Protein AF-A0A3B9IRP7-F1 (afdb_monomer_lite)

Foldseek 3Di:
DVVVVVVVLVVLLCVLCVVLVNNVCSVPDLVPDDPLVVLSVVVSVVVSVVDPDDDDDCSPPD

Sequence (62 aa):
RRQHLDRKARDVADEVLARIRMTELADAQVGRLSHGQRQWVEIGMVIAGDPELILLDEPAAG

Structure (mmCIF, N/CA/C/O backbone):
data_AF-A0A3B9IRP7-F1
#
_entry.id   AF-A0A3B9IRP7-F1
#
loop_
_atom_site.group_PDB
_atom_site.id
_atom_site.type_symbol
_atom_site.label_atom_id
_atom_site.label_alt_id
_atom_site.label_comp_id
_atom_site.label_asym_id
_atom_site.label_entity_id
_atom_site.label_seq_id
_atom_site.pdbx_PDB_ins_code
_atom_site.Cartn_x
_atom_site.Cartn_y
_atom_site.Cartn_z
_atom_site.occupancy
_atom_site.B_iso_or_equiv
_atom_site.auth_seq_id
_atom_site.auth_comp_id
_atom_site.auth_asym_id
_atom_site.auth_atom_id
_atom_site.pdbx_PDB_model_num
ATOM 1 N N . ARG A 1 1 ? -13.447 -14.124 16.775 1.00 64.12 1 ARG A N 1
ATOM 2 C CA . ARG A 1 1 ? -12.392 -13.115 17.068 1.00 64.12 1 ARG A CA 1
ATOM 3 C C . ARG A 1 1 ? -11.379 -12.970 15.921 1.00 64.12 1 ARG A C 1
ATOM 5 O O . ARG A 1 1 ? -11.206 -11.852 15.472 1.00 64.12 1 ARG A O 1
ATOM 12 N N . ARG A 1 2 ? -10.781 -14.056 15.393 1.00 74.12 2 ARG A N 1
ATOM 13 C CA . ARG A 1 2 ? -9.779 -14.024 14.295 1.00 74.12 2 ARG A CA 1
ATOM 14 C C . ARG A 1 2 ? -10.297 -13.442 12.964 1.00 74.12 2 ARG A C 1
ATOM 16 O O . ARG A 1 2 ? -9.727 -12.485 12.471 1.00 74.12 2 ARG A O 1
ATOM 23 N N . GLN A 1 3 ? -11.459 -13.901 12.489 1.00 77.50 3 GLN A N 1
ATOM 24 C CA . GLN A 1 3 ? -12.071 -13.427 11.231 1.00 77.50 3 GLN A CA 1
ATOM 25 C C . GLN A 1 3 ? -12.309 -11.907 11.157 1.00 77.50 3 GLN A C 1
ATOM 27 O O . GLN A 1 3 ? -12.328 -11.335 10.073 1.00 77.50 3 GLN A O 1
ATOM 32 N N . HIS A 1 4 ? -12.528 -11.248 12.298 1.00 75.19 4 HIS A N 1
ATOM 33 C CA . HIS A 1 4 ? -12.739 -9.801 12.331 1.00 75.19 4 HIS A CA 1
ATOM 34 C C . HIS A 1 4 ? -11.426 -9.031 12.120 1.00 75.19 4 HIS A C 1
ATOM 36 O O . HIS A 1 4 ? -11.421 -8.017 11.430 1.00 75.19 4 HIS A O 1
ATOM 42 N N . LEU A 1 5 ? -10.313 -9.550 12.654 1.00 79.38 5 LEU A N 1
ATOM 43 C CA . LEU A 1 5 ? -8.977 -8.995 12.423 1.00 79.38 5 LEU A CA 1
ATOM 44 C C . LEU A 1 5 ? -8.568 -9.159 10.955 1.00 79.38 5 LEU A C 1
ATOM 46 O O . LEU A 1 5 ? -8.062 -8.212 10.366 1.00 79.38 5 LEU A O 1
ATOM 50 N N . ASP A 1 6 ? -8.873 -10.311 10.350 1.00 87.50 6 ASP A N 1
ATOM 51 C CA . ASP A 1 6 ? -8.565 -10.576 8.938 1.00 87.50 6 ASP A CA 1
ATOM 52 C C . ASP A 1 6 ? -9.346 -9.658 7.986 1.00 87.50 6 ASP A C 1
ATOM 54 O O . ASP A 1 6 ? -8.844 -9.295 6.927 1.00 87.50 6 ASP A O 1
ATOM 58 N N . ARG A 1 7 ? -10.581 -9.280 8.347 1.00 93.50 7 ARG A N 1
ATOM 59 C CA . ARG A 1 7 ? -11.370 -8.312 7.574 1.00 93.50 7 ARG A CA 1
ATOM 60 C C . ARG A 1 7 ? -10.768 -6.916 7.675 1.00 93.50 7 ARG A C 1
ATOM 62 O O . ARG A 1 7 ? -10.467 -6.330 6.651 1.00 93.50 7 ARG A O 1
ATOM 69 N N . LYS A 1 8 ? -10.492 -6.448 8.896 1.00 92.75 8 LYS A N 1
ATOM 70 C CA . LYS A 1 8 ? -9.882 -5.131 9.110 1.00 92.75 8 LYS A CA 1
ATOM 71 C C . LYS A 1 8 ? -8.529 -5.003 8.401 1.00 92.75 8 LYS A C 1
ATOM 73 O O . LYS A 1 8 ? -8.242 -3.966 7.824 1.00 92.75 8 LYS A O 1
ATOM 78 N N . ALA A 1 9 ? -7.707 -6.053 8.433 1.00 93.25 9 ALA A N 1
ATOM 79 C CA . ALA A 1 9 ? -6.424 -6.065 7.735 1.00 93.25 9 ALA A CA 1
ATOM 80 C C . ALA A 1 9 ? -6.588 -5.984 6.208 1.00 93.25 9 ALA A C 1
ATOM 82 O O . ALA A 1 9 ? -5.807 -5.294 5.560 1.00 93.25 9 ALA A O 1
ATOM 83 N N . ARG A 1 10 ? -7.603 -6.654 5.642 1.00 95.38 10 ARG A N 1
ATOM 84 C CA . ARG A 1 10 ? -7.939 -6.528 4.216 1.00 95.38 10 ARG A CA 1
ATOM 85 C C . ARG A 1 10 ? -8.414 -5.126 3.865 1.00 95.38 10 ARG A C 1
ATOM 87 O O . ARG A 1 10 ? -7.888 -4.563 2.920 1.00 95.38 10 ARG A O 1
ATOM 94 N N . ASP A 1 11 ? -9.314 -4.553 4.659 1.00 96.81 11 ASP A N 1
ATOM 95 C CA . ASP A 1 11 ? -9.838 -3.208 4.408 1.00 96.81 11 ASP A CA 1
ATOM 96 C C . ASP A 1 11 ? -8.691 -2.174 4.373 1.00 96.81 11 ASP A C 1
ATOM 98 O O . ASP A 1 11 ? -8.591 -1.380 3.441 1.00 96.81 11 ASP A O 1
ATOM 102 N N . VAL A 1 12 ? -7.751 -2.255 5.327 1.00 97.19 12 VAL A N 1
ATOM 103 C CA . VAL A 1 12 ? -6.541 -1.409 5.339 1.00 97.19 12 VAL A CA 1
ATOM 104 C C . VAL A 1 12 ? -5.665 -1.658 4.108 1.00 97.19 12 VAL A C 1
ATOM 106 O O . VAL A 1 12 ? -5.171 -0.708 3.503 1.00 97.19 12 VAL A O 1
ATOM 109 N N . ALA A 1 13 ? -5.453 -2.919 3.724 1.00 96.62 13 ALA A N 1
ATOM 110 C CA . ALA A 1 13 ? -4.654 -3.247 2.547 1.00 96.62 13 ALA A CA 1
ATOM 111 C C . ALA A 1 13 ? -5.276 -2.678 1.261 1.00 96.62 13 ALA A C 1
ATOM 113 O O . ALA A 1 13 ? -4.560 -2.079 0.461 1.00 96.62 13 ALA A O 1
ATOM 114 N N . ASP A 1 14 ? -6.594 -2.796 1.092 1.00 97.69 14 ASP A N 1
ATOM 115 C CA . ASP A 1 14 ? -7.323 -2.285 -0.071 1.00 97.69 14 ASP A CA 1
ATOM 116 C C . ASP A 1 14 ? -7.250 -0.750 -0.152 1.00 97.69 14 ASP A C 1
ATOM 118 O O . ASP A 1 14 ? -6.975 -0.191 -1.219 1.00 97.69 14 ASP A O 1
ATOM 122 N N . GLU A 1 15 ? -7.409 -0.056 0.981 1.00 98.00 15 GLU A N 1
ATOM 123 C CA . GLU A 1 15 ? -7.248 1.401 1.069 1.00 98.00 15 GLU A CA 1
ATOM 124 C C . GLU A 1 15 ? -5.829 1.848 0.691 1.00 98.00 15 GLU A C 1
ATOM 126 O O . GLU A 1 15 ? -5.643 2.801 -0.074 1.00 98.00 15 GLU A O 1
ATOM 131 N N . VAL A 1 16 ? -4.810 1.152 1.200 1.00 98.06 16 VAL A N 1
ATOM 132 C CA . VAL A 1 16 ? -3.407 1.444 0.888 1.00 98.06 16 VAL A CA 1
ATOM 133 C C . VAL A 1 16 ? -3.123 1.208 -0.590 1.00 98.06 16 VAL A C 1
ATOM 135 O O . VAL A 1 16 ? -2.569 2.095 -1.239 1.00 98.06 16 VAL A O 1
ATOM 138 N N . LEU A 1 17 ? -3.537 0.064 -1.141 1.00 97.94 17 LEU A N 1
ATOM 139 C CA . LEU A 1 17 ? -3.353 -0.274 -2.554 1.00 97.94 17 LEU A CA 1
ATOM 140 C C . LEU A 1 17 ? -3.993 0.771 -3.471 1.00 97.94 17 LEU A C 1
ATOM 142 O O . LEU A 1 17 ? -3.377 1.167 -4.464 1.00 97.94 17 LEU A O 1
ATOM 146 N N . ALA A 1 18 ? -5.181 1.271 -3.121 1.00 97.94 18 ALA A N 1
ATOM 147 C CA . ALA A 1 18 ? -5.829 2.358 -3.848 1.00 97.94 18 ALA A CA 1
ATOM 148 C C . ALA A 1 18 ? -5.011 3.661 -3.792 1.00 97.94 18 ALA A C 1
ATOM 150 O O . ALA A 1 18 ? -4.800 4.303 -4.824 1.00 97.94 18 ALA A O 1
ATOM 151 N N . ARG A 1 19 ? -4.481 4.032 -2.615 1.00 96.19 19 ARG A N 1
ATOM 152 C CA . ARG A 1 19 ? -3.648 5.239 -2.433 1.00 96.19 19 ARG A CA 1
ATOM 153 C C . ARG A 1 19 ? -2.371 5.210 -3.275 1.00 96.19 19 ARG A C 1
ATOM 155 O O . ARG A 1 19 ? -2.002 6.240 -3.836 1.00 96.19 19 ARG A O 1
ATOM 162 N N . ILE A 1 20 ? -1.722 4.050 -3.393 1.00 95.31 20 ILE A N 1
ATOM 163 C CA . ILE A 1 20 ? -0.479 3.878 -4.170 1.00 95.31 20 ILE A CA 1
ATOM 164 C C . ILE A 1 20 ? -0.716 3.407 -5.616 1.00 95.31 20 ILE A C 1
ATOM 166 O O . ILE A 1 20 ? 0.240 3.118 -6.331 1.00 95.31 20 ILE A O 1
ATOM 170 N N . ARG A 1 21 ? -1.978 3.349 -6.073 1.00 96.38 21 ARG A N 1
ATOM 171 C CA . ARG A 1 21 ? -2.381 2.934 -7.433 1.00 96.38 21 ARG A CA 1
ATOM 172 C C . ARG A 1 21 ? -1.922 1.520 -7.820 1.00 96.38 21 ARG A C 1
ATOM 174 O O . ARG A 1 21 ? -1.548 1.274 -8.965 1.00 96.38 21 ARG A O 1
ATOM 181 N N . MET A 1 22 ? -1.974 0.585 -6.873 1.00 97.31 22 MET A N 1
ATOM 182 C CA . MET A 1 22 ? -1.591 -0.821 -7.062 1.00 97.31 22 MET A CA 1
ATOM 183 C C . MET A 1 22 ? -2.760 -1.811 -6.958 1.00 97.31 22 MET A C 1
ATOM 185 O O . MET A 1 22 ? -2.525 -3.014 -6.927 1.00 97.31 22 MET A O 1
ATOM 189 N N . THR A 1 23 ? -4.011 -1.344 -6.942 1.00 97.56 23 THR A N 1
ATOM 190 C CA . THR A 1 23 ? -5.209 -2.201 -6.825 1.00 97.56 23 THR A CA 1
ATOM 191 C C . THR A 1 23 ? -5.247 -3.336 -7.857 1.00 97.56 23 THR A C 1
ATOM 193 O O . THR A 1 23 ? -5.525 -4.474 -7.500 1.00 97.56 23 THR A O 1
ATOM 196 N N . GLU A 1 24 ? -4.872 -3.070 -9.112 1.00 97.12 24 GLU A N 1
ATOM 197 C CA . GLU A 1 24 ? -4.831 -4.078 -10.192 1.00 97.12 24 GLU A CA 1
ATOM 198 C C . GLU A 1 24 ? -3.795 -5.197 -9.961 1.00 97.12 24 GLU A C 1
ATOM 200 O O . GLU A 1 24 ? -3.782 -6.210 -10.657 1.00 97.12 24 GLU A O 1
ATOM 205 N N . LEU A 1 25 ? -2.892 -5.010 -8.996 1.00 96.88 25 LEU A N 1
ATOM 206 C CA . LEU A 1 25 ? -1.814 -5.933 -8.652 1.00 96.88 25 LEU A CA 1
ATOM 207 C C . LEU A 1 25 ? -2.017 -6.573 -7.271 1.00 96.88 25 LEU A C 1
ATOM 209 O O . LEU A 1 25 ? -1.092 -7.212 -6.776 1.00 96.88 25 LEU A O 1
ATOM 213 N N . ALA A 1 26 ? -3.199 -6.432 -6.659 1.00 96.31 26 ALA A N 1
ATOM 214 C CA . ALA A 1 26 ? -3.488 -6.918 -5.305 1.00 96.31 26 ALA A CA 1
ATOM 215 C C . ALA A 1 26 ? -3.179 -8.415 -5.114 1.00 96.31 26 ALA A C 1
ATOM 217 O O . ALA A 1 26 ? -2.621 -8.813 -4.094 1.00 96.31 26 ALA A O 1
ATOM 218 N N . ASP A 1 27 ? -3.479 -9.230 -6.129 1.00 96.12 27 ASP A N 1
ATOM 219 C CA . ASP A 1 27 ? -3.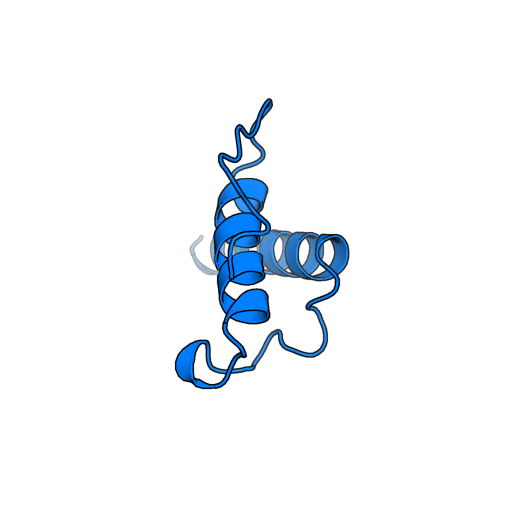257 -10.681 -6.110 1.00 96.12 27 ASP A CA 1
ATOM 220 C C . ASP A 1 27 ? -1.925 -11.105 -6.760 1.00 96.12 27 ASP A C 1
ATOM 222 O O . ASP A 1 27 ? -1.607 -12.296 -6.860 1.00 96.12 27 ASP A O 1
ATOM 226 N N . ALA A 1 28 ? -1.127 -10.148 -7.243 1.00 96.38 28 ALA A N 1
ATOM 227 C CA . ALA A 1 28 ? 0.140 -10.448 -7.889 1.00 96.38 28 ALA A CA 1
ATOM 228 C C . ALA A 1 28 ? 1.183 -10.905 -6.858 1.00 96.38 28 ALA A C 1
ATOM 230 O O . ALA A 1 28 ? 1.389 -10.295 -5.811 1.00 96.38 28 ALA A O 1
ATOM 231 N N . GLN A 1 29 ? 1.927 -11.965 -7.186 1.00 96.00 29 GLN A N 1
ATOM 232 C CA . GLN A 1 29 ? 3.086 -12.345 -6.381 1.00 96.00 29 GLN A CA 1
ATOM 233 C C . GLN A 1 29 ? 4.170 -11.267 -6.475 1.00 96.00 29 GLN A C 1
ATOM 235 O O . GLN A 1 29 ? 4.616 -10.938 -7.574 1.00 96.00 29 GLN A O 1
ATOM 240 N N . VAL A 1 30 ? 4.675 -10.809 -5.326 1.00 92.31 30 VAL A N 1
ATOM 241 C CA . VAL A 1 30 ? 5.723 -9.772 -5.229 1.00 92.31 30 VAL A CA 1
ATOM 242 C C . VAL A 1 30 ? 6.951 -10.091 -6.096 1.00 92.31 30 VAL A C 1
ATOM 244 O O . VAL A 1 30 ? 7.519 -9.202 -6.726 1.00 92.31 30 VAL A O 1
ATOM 247 N N . GLY A 1 31 ? 7.329 -11.370 -6.216 1.00 94.56 31 GLY A N 1
ATOM 248 C CA . GLY A 1 31 ? 8.452 -11.805 -7.059 1.00 94.56 31 GLY A CA 1
ATOM 249 C C . GLY A 1 31 ? 8.278 -11.546 -8.565 1.00 94.56 31 GLY A C 1
ATOM 250 O O . GLY A 1 31 ? 9.262 -11.581 -9.297 1.00 94.56 31 GLY A O 1
ATOM 251 N N . ARG A 1 32 ? 7.054 -11.269 -9.034 1.00 96.00 32 ARG A N 1
ATOM 252 C CA . ARG A 1 32 ? 6.729 -10.961 -10.440 1.00 96.00 32 ARG A CA 1
ATOM 253 C C . ARG A 1 32 ? 6.596 -9.464 -10.724 1.00 96.00 32 ARG A C 1
ATOM 255 O O . ARG A 1 32 ? 6.423 -9.086 -11.878 1.00 96.00 32 ARG A O 1
ATOM 262 N N . LEU A 1 33 ? 6.659 -8.630 -9.691 1.00 95.94 33 LEU A N 1
ATOM 263 C CA . LEU A 1 33 ? 6.567 -7.181 -9.814 1.00 95.94 33 LEU A CA 1
ATOM 264 C C . LEU A 1 33 ? 7.885 -6.593 -10.333 1.00 95.94 33 LEU A C 1
ATOM 266 O O . LEU A 1 33 ? 8.968 -7.124 -10.065 1.00 95.94 33 LEU A O 1
ATOM 270 N N . SER A 1 34 ? 7.801 -5.473 -11.052 1.00 95.44 34 SER A N 1
ATOM 271 C CA . SER A 1 34 ? 8.975 -4.674 -11.410 1.00 95.44 34 SER A CA 1
ATOM 272 C C . SER A 1 34 ? 9.668 -4.132 -10.155 1.00 95.44 34 SER A C 1
ATOM 274 O O . SER A 1 34 ? 9.090 -4.111 -9.068 1.00 95.44 34 SER A O 1
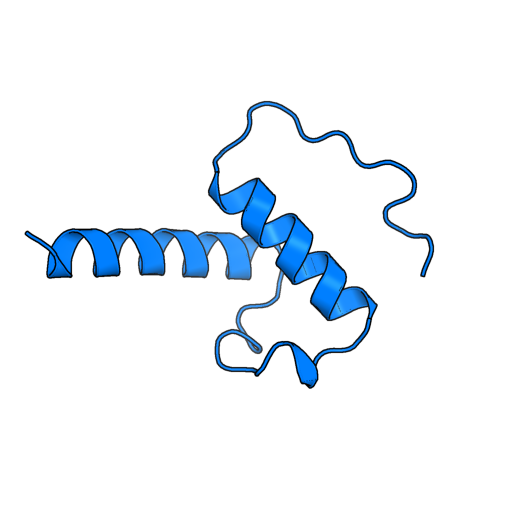ATOM 276 N N . HIS A 1 35 ? 10.914 -3.672 -10.289 1.00 91.94 35 HIS A N 1
ATOM 277 C CA . HIS A 1 35 ? 11.645 -3.100 -9.156 1.00 91.94 35 HIS A CA 1
ATOM 278 C C . HIS A 1 35 ? 10.875 -1.935 -8.505 1.00 91.94 35 HIS A C 1
ATOM 280 O O . HIS A 1 35 ? 10.596 -1.997 -7.311 1.00 91.94 35 HIS A O 1
ATOM 286 N N . GLY A 1 36 ? 10.408 -0.964 -9.299 1.00 92.75 36 GLY A N 1
ATOM 287 C CA . GLY A 1 36 ? 9.602 0.149 -8.786 1.00 92.75 36 GLY A CA 1
ATOM 288 C C . GLY A 1 36 ? 8.267 -0.291 -8.172 1.00 92.75 36 GLY A C 1
ATOM 289 O O . GLY A 1 36 ? 7.855 0.239 -7.148 1.00 92.75 36 GLY A O 1
ATOM 290 N N . GLN A 1 37 ? 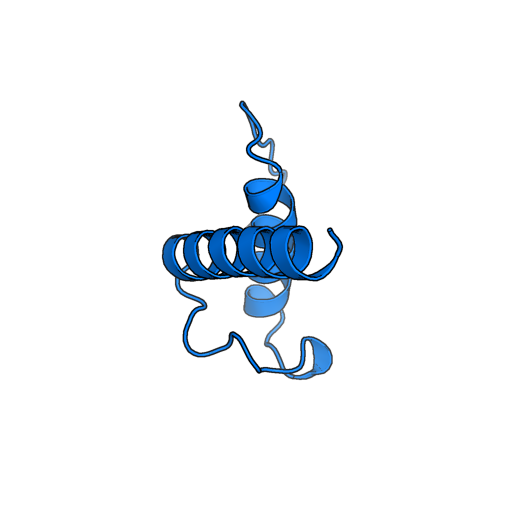7.597 -1.306 -8.730 1.00 95.25 37 GLN A N 1
ATOM 291 C CA . GLN A 1 37 ? 6.375 -1.852 -8.124 1.00 95.25 37 GLN A CA 1
ATOM 292 C C . GLN A 1 37 ? 6.646 -2.501 -6.759 1.00 95.25 37 GLN A C 1
ATOM 294 O O . GLN A 1 37 ? 5.845 -2.334 -5.845 1.00 95.25 37 GLN A O 1
ATOM 299 N N . ARG A 1 38 ? 7.769 -3.211 -6.586 1.00 94.81 38 ARG A N 1
ATOM 300 C CA . ARG A 1 38 ? 8.157 -3.766 -5.276 1.00 94.81 38 ARG A CA 1
ATOM 301 C C . ARG A 1 38 ? 8.435 -2.669 -4.254 1.00 94.81 38 ARG A C 1
ATOM 303 O O . ARG A 1 38 ? 7.971 -2.776 -3.126 1.00 94.81 38 ARG A O 1
ATOM 310 N N . GLN A 1 39 ? 9.098 -1.596 -4.669 1.00 92.81 39 GLN A N 1
ATOM 311 C CA . GLN A 1 39 ? 9.330 -0.438 -3.811 1.00 92.81 39 GLN A CA 1
ATOM 312 C 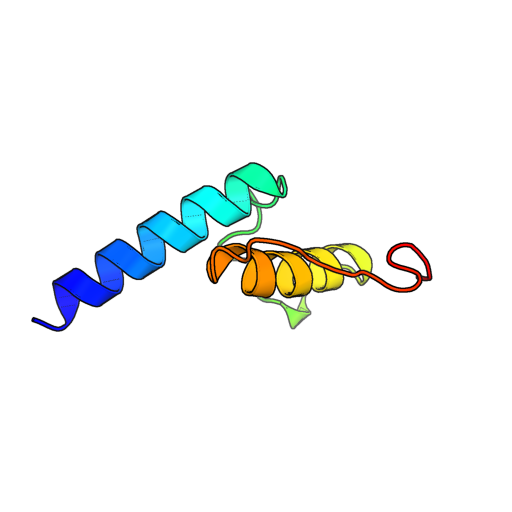C . GLN A 1 39 ? 8.012 0.207 -3.350 1.00 92.81 39 GLN A C 1
ATOM 314 O O . GLN A 1 39 ? 7.856 0.546 -2.179 1.00 92.81 39 GLN A O 1
ATOM 319 N N . TRP A 1 40 ? 7.017 0.314 -4.236 1.00 94.69 40 TRP A N 1
ATOM 320 C CA . TRP A 1 40 ? 5.682 0.783 -3.853 1.00 94.69 40 TRP A CA 1
ATOM 321 C C . TRP A 1 40 ? 4.983 -0.146 -2.855 1.00 94.69 40 TRP A C 1
ATOM 323 O O . TRP A 1 40 ? 4.318 0.353 -1.950 1.00 94.69 40 TRP A O 1
ATOM 333 N N . VAL A 1 41 ? 5.163 -1.469 -2.956 1.00 95.00 41 VAL A N 1
ATOM 334 C CA . VAL A 1 41 ? 4.666 -2.414 -1.938 1.00 95.00 41 VAL A CA 1
ATOM 335 C C . VAL A 1 41 ? 5.335 -2.162 -0.584 1.00 95.00 41 VAL A C 1
ATOM 337 O O . VAL A 1 41 ? 4.643 -2.121 0.431 1.00 95.00 41 VAL A O 1
ATOM 340 N N . GLU A 1 42 ? 6.651 -1.947 -0.552 1.00 92.81 42 GLU A N 1
ATOM 341 C CA . GLU A 1 42 ? 7.390 -1.625 0.679 1.00 92.81 42 GLU A CA 1
ATOM 342 C C . GLU A 1 42 ? 6.884 -0.333 1.328 1.00 92.81 42 GLU A C 1
ATOM 344 O O . GLU A 1 42 ? 6.564 -0.320 2.518 1.00 92.81 42 GLU A O 1
ATOM 349 N N . ILE A 1 43 ? 6.707 0.727 0.536 1.00 94.12 43 ILE A N 1
ATOM 350 C CA . ILE A 1 43 ? 6.115 1.990 0.997 1.00 94.12 43 ILE A CA 1
ATOM 351 C C . ILE A 1 43 ? 4.674 1.767 1.479 1.00 94.12 43 ILE A C 1
ATOM 353 O O . ILE A 1 43 ? 4.286 2.288 2.524 1.00 94.12 43 ILE A O 1
ATOM 357 N N . 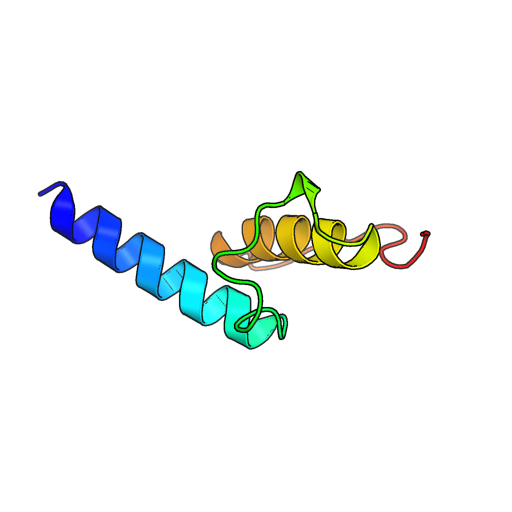GLY A 1 44 ? 3.885 0.962 0.766 1.00 95.69 44 GLY A N 1
ATOM 358 C CA . GLY A 1 44 ? 2.522 0.603 1.151 1.00 95.69 44 GLY A CA 1
ATOM 359 C C . GLY A 1 44 ? 2.455 -0.062 2.527 1.00 95.69 44 GLY A C 1
ATOM 360 O O . GLY A 1 44 ? 1.618 0.312 3.345 1.00 95.69 44 GLY A O 1
ATOM 361 N N . MET A 1 45 ? 3.378 -0.979 2.833 1.00 94.62 45 MET A N 1
ATOM 362 C CA . MET A 1 45 ? 3.461 -1.602 4.160 1.00 94.62 45 MET A CA 1
ATOM 363 C C . MET A 1 45 ? 3.749 -0.583 5.269 1.00 94.62 45 MET A C 1
ATOM 365 O O . MET A 1 45 ? 3.188 -0.700 6.356 1.00 94.62 45 MET A O 1
ATOM 369 N N . VAL A 1 46 ? 4.581 0.429 5.000 1.00 95.44 46 VAL A N 1
ATOM 370 C CA . VAL A 1 46 ? 4.839 1.523 5.950 1.00 95.44 46 VAL A CA 1
ATOM 371 C C . VAL A 1 46 ? 3.586 2.382 6.138 1.00 95.44 46 VAL A C 1
ATOM 373 O O . VAL A 1 46 ? 3.198 2.655 7.270 1.00 95.44 46 VAL A O 1
ATOM 376 N N . ILE A 1 47 ? 2.907 2.754 5.046 1.00 95.88 47 ILE A N 1
ATOM 377 C CA . ILE A 1 47 ? 1.667 3.550 5.079 1.00 95.88 47 ILE A CA 1
ATOM 378 C C . ILE A 1 47 ? 0.546 2.817 5.830 1.00 95.88 47 ILE A C 1
ATOM 380 O O . ILE A 1 47 ? -0.225 3.461 6.537 1.00 95.88 47 ILE A O 1
ATOM 384 N N . ALA A 1 48 ? 0.456 1.489 5.712 1.00 96.44 48 ALA A N 1
ATOM 385 C CA . ALA A 1 48 ? -0.546 0.676 6.408 1.00 96.44 48 ALA A CA 1
ATOM 386 C C . ALA A 1 48 ? -0.459 0.780 7.942 1.00 96.44 48 ALA A C 1
ATOM 388 O O . ALA A 1 48 ? -1.438 0.502 8.632 1.00 96.44 48 ALA A O 1
ATOM 389 N N . GLY A 1 49 ? 0.701 1.181 8.473 1.00 95.00 49 GLY A N 1
ATOM 390 C CA . GLY A 1 49 ? 0.897 1.471 9.893 1.00 95.00 49 GLY A CA 1
ATOM 391 C C . GLY A 1 49 ? 0.346 2.824 10.353 1.00 95.00 49 GLY A C 1
ATOM 392 O O . GLY A 1 49 ? 0.485 3.131 11.532 1.00 95.00 49 GLY A O 1
ATOM 393 N N . ASP A 1 50 ? -0.244 3.613 9.448 1.00 94.88 50 ASP A N 1
ATOM 394 C CA . ASP A 1 50 ? -0.751 4.973 9.683 1.00 94.88 50 ASP A CA 1
ATOM 395 C C . ASP A 1 50 ? 0.263 5.912 10.382 1.00 94.88 50 ASP A C 1
ATOM 397 O O . ASP A 1 50 ? -0.019 6.470 11.443 1.00 94.88 50 ASP A O 1
ATOM 401 N N . PRO A 1 51 ? 1.492 6.062 9.844 1.00 96.12 51 PRO A N 1
ATOM 402 C CA . PRO A 1 51 ? 2.511 6.905 10.460 1.00 96.12 51 PRO A CA 1
ATOM 403 C C . PRO A 1 51 ? 2.202 8.399 10.280 1.00 96.12 51 PRO A C 1
ATOM 405 O O . PRO A 1 51 ? 1.773 8.835 9.213 1.00 96.12 51 PRO A O 1
ATOM 408 N N . GLU A 1 52 ? 2.536 9.212 11.286 1.00 96.69 52 GLU A N 1
ATOM 409 C CA . GLU A 1 52 ? 2.411 10.679 11.211 1.00 96.69 52 GLU A CA 1
ATOM 410 C C . GLU A 1 52 ? 3.426 11.322 10.244 1.00 96.69 52 GLU A C 1
ATOM 412 O O . GLU A 1 52 ? 3.162 12.376 9.665 1.00 96.69 52 GLU A O 1
ATOM 417 N N . LEU A 1 53 ? 4.593 10.693 10.057 1.00 94.31 53 LEU A N 1
ATOM 418 C CA . LEU A 1 53 ? 5.665 11.159 9.178 1.00 94.31 53 LEU A CA 1
ATOM 419 C C . LEU A 1 53 ? 6.427 9.967 8.592 1.00 94.31 53 LEU A C 1
ATOM 421 O O . LEU A 1 53 ? 6.824 9.055 9.314 1.00 94.31 53 LEU A O 1
ATOM 425 N N . ILE A 1 54 ? 6.686 10.017 7.286 1.00 90.88 54 ILE A N 1
ATOM 426 C CA . ILE A 1 54 ? 7.573 9.082 6.589 1.00 90.88 54 ILE A CA 1
ATOM 427 C C . ILE A 1 54 ? 8.757 9.881 6.048 1.00 90.88 54 ILE A C 1
ATOM 429 O O . ILE A 1 54 ? 8.570 10.857 5.322 1.00 90.88 54 ILE A O 1
ATOM 433 N N . LEU A 1 55 ? 9.972 9.457 6.392 1.00 91.81 55 LEU A N 1
ATOM 434 C CA . LEU A 1 55 ? 11.208 9.969 5.807 1.00 91.81 55 LEU A CA 1
ATOM 435 C C . LEU A 1 55 ? 11.705 8.951 4.784 1.00 91.81 55 LEU A C 1
ATOM 437 O O . LEU A 1 55 ? 11.972 7.803 5.132 1.00 91.81 55 LEU A O 1
ATOM 441 N N . LEU A 1 56 ? 11.795 9.371 3.527 1.00 86.69 56 LEU A N 1
ATOM 442 C CA . LEU A 1 56 ? 12.332 8.564 2.439 1.00 86.69 56 LEU A CA 1
ATOM 443 C C . LEU A 1 56 ? 13.650 9.188 2.003 1.00 86.69 56 LEU A C 1
ATOM 445 O O . LEU A 1 56 ? 13.662 10.351 1.600 1.00 86.69 56 LEU A O 1
ATOM 449 N N . ASP A 1 57 ? 14.729 8.418 2.080 1.00 85.75 57 ASP A N 1
ATOM 450 C CA . ASP A 1 57 ? 16.003 8.808 1.490 1.00 85.75 57 ASP A CA 1
ATOM 451 C C . ASP A 1 57 ? 16.106 8.183 0.096 1.00 85.75 57 ASP A C 1
ATOM 453 O O . ASP A 1 57 ? 15.903 6.981 -0.065 1.00 85.75 57 ASP A O 1
ATOM 457 N N . GLU A 1 58 ? 16.315 9.023 -0.913 1.00 77.00 58 GLU A N 1
ATOM 458 C CA . GLU A 1 58 ? 16.400 8.648 -2.333 1.00 77.00 58 GLU A CA 1
ATOM 459 C C . GLU A 1 58 ? 15.325 7.655 -2.857 1.00 77.00 58 GLU A C 1
ATOM 461 O O . GLU A 1 58 ? 15.655 6.654 -3.496 1.00 77.00 58 GLU A O 1
ATOM 466 N N . PRO A 1 59 ? 14.008 7.923 -2.717 1.00 67.62 59 PRO A N 1
ATOM 467 C CA . PRO A 1 59 ? 12.959 6.988 -3.145 1.00 67.62 59 PRO A CA 1
ATOM 468 C C . PRO A 1 59 ? 12.825 6.821 -4.668 1.00 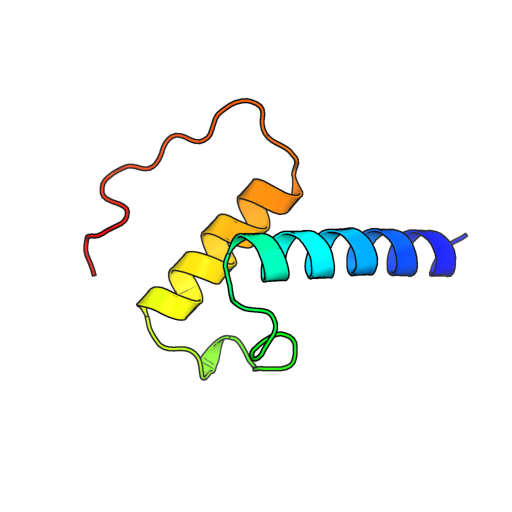67.62 59 PRO A C 1
ATOM 470 O O . PRO A 1 59 ? 11.937 6.110 -5.124 1.00 67.62 59 PRO A O 1
ATOM 473 N N . ALA A 1 60 ? 13.655 7.482 -5.469 1.00 65.75 60 ALA A N 1
ATOM 474 C CA . ALA A 1 60 ? 13.671 7.349 -6.924 1.00 65.75 60 ALA A CA 1
ATOM 475 C C . ALA A 1 60 ? 14.970 6.714 -7.450 1.00 65.75 60 ALA A C 1
ATOM 477 O O . ALA A 1 60 ? 15.140 6.627 -8.664 1.00 65.75 60 ALA A O 1
ATOM 478 N N . ALA A 1 61 ? 15.892 6.304 -6.569 1.00 60.47 61 ALA A N 1
ATOM 479 C CA . ALA A 1 61 ? 17.131 5.644 -6.963 1.00 60.47 61 ALA A CA 1
ATOM 480 C C . ALA A 1 61 ? 16.862 4.167 -7.307 1.00 60.47 61 ALA A C 1
ATOM 482 O O . ALA A 1 61 ? 17.029 3.271 -6.482 1.00 60.47 61 ALA A O 1
ATOM 483 N N . GLY A 1 62 ? 16.409 3.937 -8.542 1.00 53.97 62 GLY A N 1
ATOM 484 C CA . GLY A 1 62 ? 16.154 2.629 -9.148 1.00 53.97 62 GLY A CA 1
ATOM 485 C C . GLY A 1 62 ? 15.983 2.734 -10.655 1.00 53.97 62 GLY A C 1
ATOM 486 O O . GLY A 1 62 ? 15.264 3.655 -11.101 1.00 53.97 62 GLY A O 1
#

Radius of gyration: 12.9 Å; chains: 1; bounding box: 30×25×28 Å

Secondary structure (DSSP, 8-state):
-HHHHHHHHHHHHHHHHHHTT-GGGTTS-GGGS-HHHHHHHHHHHHHTT--S----SSTT--

InterPro domains:
  IPR003439 ABC transporter-like, ATP-binding domain [PF00005] (8-61)
  IPR027417 P-loop containing nucleoside triphosphate hydrolase [G3DSA:3.40.50.300] (1-62)
  IPR027417 P-loop containing nucleoside triphosphate hydrolase [SSF52540] (6-62)
  IPR051120 ABC Transporter, Amino Acid and LPS Transport [PTHR45772] (7-62)

Organism: NCBI:txid171437

pLDDT: mean 90.77, std 10.16, range [53.97, 98.06]